Protein AF-A0A286GAF8-F1 (afdb_monomer_lite)

pLDDT: mean 72.22, std 15.58, range [40.16, 89.94]

Structure (mmCIF, N/CA/C/O backbone):
data_AF-A0A286GAF8-F1
#
_entry.id   AF-A0A286GAF8-F1
#
loop_
_atom_site.group_PDB
_atom_site.id
_atom_site.type_symbol
_atom_site.label_atom_id
_atom_site.label_alt_id
_atom_site.label_comp_id
_atom_site.label_asym_id
_atom_site.label_entity_id
_atom_site.label_seq_id
_atom_site.pdbx_PDB_ins_code
_atom_site.Cartn_x
_atom_site.Cartn_y
_atom_site.Cartn_z
_atom_site.occupancy
_atom_site.B_iso_or_equiv
_atom_site.auth_seq_id
_atom_site.auth_comp_id
_atom_site.auth_asym_id
_atom_site.auth_atom_id
_atom_site.pdbx_PDB_model_num
ATOM 1 N N . MET A 1 1 ? 15.519 63.912 6.622 1.00 40.81 1 MET A N 1
ATOM 2 C CA . MET A 1 1 ? 16.248 62.983 7.512 1.00 40.81 1 MET A CA 1
ATOM 3 C C . MET A 1 1 ? 16.065 61.569 6.969 1.00 40.81 1 MET A C 1
ATOM 5 O O . MET A 1 1 ? 14.953 61.066 7.068 1.00 40.81 1 MET A O 1
ATOM 9 N N . PRO A 1 2 ? 17.061 60.951 6.313 1.00 43.16 2 PRO A N 1
ATOM 10 C CA . PRO A 1 2 ? 16.928 59.567 5.869 1.00 43.16 2 PRO A CA 1
ATOM 11 C C . PRO A 1 2 ? 17.138 58.612 7.055 1.00 43.16 2 PRO A C 1
ATOM 13 O O . PRO A 1 2 ? 18.189 58.625 7.697 1.00 43.16 2 PRO A O 1
ATOM 16 N N . PHE A 1 3 ? 16.114 57.808 7.349 1.00 45.06 3 PHE A N 1
ATOM 17 C CA . PHE A 1 3 ? 16.148 56.727 8.335 1.00 45.06 3 PHE A CA 1
ATOM 18 C C . PHE A 1 3 ? 17.182 55.680 7.899 1.00 45.06 3 PHE A C 1
ATOM 20 O O . PHE A 1 3 ? 17.008 54.996 6.891 1.00 45.06 3 PHE A O 1
ATOM 27 N N . ARG A 1 4 ? 18.278 55.559 8.655 1.00 47.19 4 ARG A N 1
ATOM 28 C CA . ARG A 1 4 ? 19.230 54.454 8.517 1.00 47.19 4 ARG A CA 1
ATOM 29 C C . ARG A 1 4 ? 18.630 53.222 9.190 1.00 47.19 4 ARG A C 1
ATOM 31 O O . ARG A 1 4 ? 18.687 53.098 10.408 1.00 47.19 4 ARG A O 1
ATOM 38 N N . LEU A 1 5 ? 18.038 52.335 8.395 1.00 46.75 5 LEU A N 1
ATOM 39 C CA . LEU A 1 5 ? 17.661 50.992 8.830 1.00 46.75 5 LEU A CA 1
ATOM 40 C C . LEU A 1 5 ? 18.938 50.184 9.087 1.00 46.75 5 LEU A C 1
ATOM 42 O O . LEU A 1 5 ? 19.724 49.918 8.180 1.00 46.75 5 LEU A O 1
ATOM 46 N N . THR A 1 6 ? 19.169 49.854 10.352 1.00 51.09 6 THR A N 1
ATOM 47 C CA . THR A 1 6 ? 20.269 49.012 10.821 1.00 51.09 6 THR A CA 1
ATOM 48 C C . THR A 1 6 ? 20.116 47.595 10.249 1.00 51.09 6 THR A C 1
ATOM 50 O O . THR A 1 6 ? 19.037 47.014 10.376 1.00 51.09 6 THR A O 1
ATOM 53 N N . PRO A 1 7 ? 21.176 46.980 9.689 1.00 52.66 7 PRO A N 1
ATOM 54 C CA . PRO A 1 7 ? 21.107 45.646 9.076 1.00 52.66 7 PRO A CA 1
ATOM 55 C C . PRO A 1 7 ? 20.737 44.523 10.062 1.00 52.66 7 PRO A C 1
ATOM 57 O O . PRO A 1 7 ? 20.381 43.428 9.642 1.00 52.66 7 PRO A O 1
ATOM 60 N N . ALA A 1 8 ? 20.775 44.788 11.371 1.00 50.12 8 ALA A N 1
ATOM 61 C CA . ALA A 1 8 ? 20.387 43.831 12.404 1.00 50.12 8 ALA A CA 1
ATOM 62 C C . ALA A 1 8 ? 18.868 43.570 12.463 1.00 50.12 8 ALA A C 1
ATOM 64 O O . ALA A 1 8 ? 18.455 42.466 12.810 1.00 50.12 8 ALA A O 1
ATOM 65 N N . ALA A 1 9 ? 18.029 44.548 12.100 1.00 51.41 9 ALA A N 1
ATOM 66 C CA . ALA A 1 9 ? 16.572 44.398 12.179 1.00 51.41 9 ALA A CA 1
ATOM 67 C C . ALA A 1 9 ? 16.014 43.472 11.082 1.00 51.41 9 ALA A C 1
ATOM 69 O O . ALA A 1 9 ? 15.034 42.762 11.298 1.00 51.41 9 ALA A O 1
ATOM 70 N N . THR A 1 10 ? 16.672 43.422 9.922 1.00 53.50 10 THR A N 1
ATOM 71 C CA . THR A 1 10 ? 16.246 42.593 8.787 1.00 53.50 10 THR A CA 1
ATOM 72 C C . THR A 1 10 ? 16.512 41.104 9.027 1.00 53.50 10 THR A C 1
ATOM 74 O O . THR A 1 10 ? 15.729 40.266 8.594 1.00 53.50 10 THR A O 1
ATOM 77 N N . VAL A 1 11 ? 17.574 40.760 9.765 1.00 54.12 11 VAL A N 1
ATOM 78 C CA . VAL A 1 11 ? 17.940 39.358 10.047 1.00 54.12 11 VAL A CA 1
ATOM 79 C C . VAL A 1 11 ? 16.937 38.697 10.998 1.00 54.12 11 VAL A C 1
ATOM 81 O O . VAL A 1 11 ? 16.559 37.547 10.793 1.00 54.12 11 VAL A O 1
ATOM 84 N N . VAL A 1 12 ? 16.440 39.436 11.994 1.00 54.16 12 VAL A N 1
ATOM 85 C CA . VAL A 1 12 ? 15.444 38.918 12.950 1.00 54.16 12 VAL A CA 1
ATOM 86 C C . VAL A 1 12 ? 14.078 38.721 12.281 1.00 54.16 12 VAL A C 1
ATOM 88 O O . VAL A 1 12 ? 13.405 37.729 12.548 1.00 54.16 12 VAL A O 1
ATOM 91 N N . ALA A 1 13 ? 13.695 39.605 11.354 1.00 52.38 13 ALA A N 1
ATOM 92 C CA . ALA A 1 13 ? 12.466 39.447 10.573 1.00 52.38 13 ALA A CA 1
ATOM 93 C C . ALA A 1 13 ? 12.532 38.260 9.589 1.00 52.38 13 ALA A C 1
ATOM 95 O O . ALA A 1 13 ? 11.525 37.593 9.376 1.00 52.38 13 ALA A O 1
ATOM 96 N N . LEU A 1 14 ? 13.713 37.949 9.038 1.00 52.12 14 LEU A N 1
ATOM 97 C CA . LEU A 1 14 ? 13.928 36.773 8.181 1.00 52.12 14 LEU A CA 1
ATOM 98 C C . LEU A 1 14 ? 13.905 35.448 8.961 1.00 52.12 14 LEU A C 1
ATOM 100 O O . LEU A 1 14 ? 13.416 34.451 8.440 1.00 52.12 14 LEU A O 1
ATOM 104 N N . LEU A 1 15 ? 14.368 35.436 10.215 1.00 52.38 15 LEU A N 1
ATOM 105 C CA . LEU A 1 15 ? 14.324 34.248 11.082 1.00 52.38 15 LEU A CA 1
ATOM 106 C C . LEU A 1 15 ? 12.905 33.896 11.562 1.00 52.38 15 LEU A C 1
ATOM 108 O O . LEU A 1 15 ? 12.623 32.729 11.806 1.00 52.38 15 LEU A O 1
ATOM 112 N N . LEU A 1 16 ? 12.004 34.879 11.659 1.00 51.72 16 LEU A N 1
ATOM 113 C CA . LEU A 1 16 ? 10.599 34.675 12.051 1.00 51.72 16 LEU A CA 1
ATOM 114 C C . LEU A 1 16 ? 9.680 34.267 10.885 1.00 51.72 16 LEU A C 1
ATOM 116 O O . LEU A 1 16 ? 8.535 33.891 11.120 1.00 51.72 16 LEU A O 1
ATOM 120 N N . LEU A 1 17 ? 10.175 34.335 9.644 1.00 48.62 17 LEU A N 1
ATOM 121 C CA . LEU A 1 17 ? 9.488 33.867 8.434 1.00 48.62 17 LEU A CA 1
ATOM 122 C C . LEU A 1 17 ? 10.007 32.518 7.931 1.00 48.62 17 LEU A C 1
ATOM 124 O O . LEU A 1 17 ? 9.554 32.053 6.885 1.00 48.62 17 LEU A O 1
ATOM 128 N N . ALA A 1 18 ? 10.927 31.877 8.656 1.00 45.12 18 ALA A N 1
ATOM 129 C CA . ALA A 1 18 ? 11.226 30.483 8.400 1.00 45.12 18 ALA A CA 1
ATOM 130 C C . ALA A 1 18 ? 9.941 29.685 8.700 1.00 45.12 18 ALA A C 1
ATOM 132 O O . ALA A 1 18 ? 9.512 29.668 9.859 1.00 45.12 18 ALA A O 1
ATOM 133 N N . PRO A 1 19 ? 9.286 29.061 7.696 1.00 44.84 19 PRO A N 1
ATOM 134 C CA . PRO A 1 19 ? 8.247 28.081 7.985 1.00 44.84 19 PRO A CA 1
ATOM 135 C C . PRO A 1 19 ? 8.850 27.071 8.965 1.00 44.84 19 PRO A C 1
ATOM 137 O O . PRO A 1 19 ? 10.056 26.814 8.858 1.00 44.84 19 PRO A O 1
ATOM 140 N N . PRO A 1 20 ? 8.076 26.538 9.933 1.00 45.41 20 PRO A N 1
ATOM 141 C CA . PRO A 1 20 ? 8.595 25.499 10.806 1.00 45.41 20 PRO A CA 1
ATOM 142 C C . PRO A 1 20 ? 9.203 24.460 9.879 1.00 45.41 20 PRO A C 1
ATOM 144 O O . PRO A 1 20 ? 8.500 23.933 9.012 1.00 45.41 20 PRO A O 1
ATOM 147 N N . ALA A 1 21 ? 10.528 24.298 9.973 1.00 41.38 21 ALA A N 1
ATOM 148 C CA . ALA A 1 21 ? 11.247 23.270 9.253 1.00 41.38 21 ALA A CA 1
ATOM 149 C C . ALA A 1 21 ? 10.409 22.022 9.463 1.00 41.38 21 ALA A C 1
ATOM 151 O O . ALA A 1 21 ? 10.145 21.678 10.620 1.00 41.38 21 ALA A O 1
ATOM 152 N N . ALA A 1 22 ? 9.854 21.504 8.360 1.00 41.69 22 ALA A N 1
ATOM 153 C CA . ALA A 1 22 ? 8.962 20.365 8.377 1.00 41.69 22 ALA A CA 1
ATOM 154 C C . ALA A 1 22 ? 9.573 19.389 9.365 1.00 41.69 22 ALA A C 1
ATOM 156 O O . ALA A 1 22 ? 10.744 19.042 9.198 1.00 41.69 22 ALA A O 1
ATOM 157 N N . ALA A 1 23 ? 8.850 19.092 10.449 1.00 40.16 23 ALA A N 1
ATOM 158 C CA . ALA A 1 23 ? 9.259 18.049 11.363 1.00 40.16 23 ALA A CA 1
ATOM 159 C C . ALA A 1 23 ? 9.525 16.860 10.449 1.00 40.16 23 ALA A C 1
ATOM 161 O O . ALA A 1 23 ? 8.596 16.386 9.793 1.00 40.16 23 ALA A O 1
ATOM 162 N N . GLN A 1 24 ? 10.807 16.546 10.248 1.00 41.88 24 GLN A N 1
ATOM 163 C CA . GLN A 1 24 ? 11.202 15.483 9.353 1.00 41.88 24 GLN A CA 1
ATOM 164 C C . GLN A 1 24 ? 10.654 14.260 10.044 1.00 41.88 24 GLN A C 1
ATOM 166 O O . GLN A 1 24 ? 11.102 13.881 11.125 1.00 41.88 24 GLN A O 1
ATOM 171 N N . ASP A 1 25 ? 9.549 13.781 9.502 1.00 47.81 25 ASP A N 1
ATOM 172 C CA . ASP A 1 25 ? 8.898 12.595 9.974 1.00 47.81 25 ASP A CA 1
ATOM 173 C C . ASP A 1 25 ? 9.887 11.480 9.641 1.00 47.81 25 ASP A C 1
ATOM 175 O O . ASP A 1 25 ? 9.903 10.983 8.522 1.00 47.81 25 ASP A O 1
ATOM 179 N N . ASP A 1 26 ? 10.778 11.156 10.585 1.00 53.31 26 ASP A N 1
ATOM 180 C CA . ASP A 1 26 ? 11.826 10.120 10.494 1.00 53.31 26 ASP A CA 1
ATOM 181 C C . ASP A 1 26 ? 11.226 8.705 10.327 1.00 53.31 26 ASP A C 1
ATOM 183 O O . ASP A 1 26 ? 11.880 7.678 10.524 1.00 53.31 26 ASP A O 1
ATOM 187 N N . ARG A 1 27 ? 9.935 8.628 9.991 1.00 63.78 27 ARG A N 1
ATOM 188 C CA . ARG A 1 27 ? 9.259 7.405 9.614 1.00 63.78 27 ARG A CA 1
ATOM 189 C C . ARG A 1 27 ? 9.814 6.963 8.259 1.00 63.78 27 ARG A C 1
ATOM 191 O O . ARG A 1 27 ? 9.762 7.743 7.310 1.00 63.78 27 ARG A O 1
ATOM 198 N N . PRO A 1 28 ? 10.301 5.716 8.147 1.00 66.38 28 PRO A N 1
ATOM 199 C CA . PRO A 1 28 ? 10.714 5.172 6.860 1.00 66.38 28 PRO A CA 1
ATOM 200 C C . PRO A 1 28 ? 9.558 5.300 5.869 1.00 66.38 28 PRO A C 1
ATOM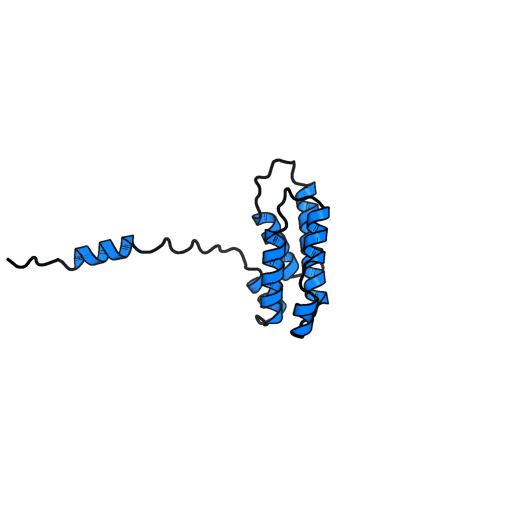 202 O O . PRO A 1 28 ? 8.443 4.852 6.160 1.00 66.38 28 PRO A O 1
ATOM 205 N N . SER A 1 29 ? 9.811 5.939 4.726 1.00 78.81 29 SER A N 1
ATOM 206 C CA . SER A 1 29 ? 8.788 6.070 3.697 1.00 78.81 29 SER A CA 1
ATOM 207 C C . SER A 1 29 ? 8.560 4.722 3.012 1.00 78.81 29 SER A C 1
ATOM 209 O O . SER A 1 29 ? 9.441 3.857 2.965 1.00 78.81 29 SER A O 1
ATOM 211 N N . LEU A 1 30 ? 7.369 4.530 2.444 1.00 80.38 30 LEU A N 1
ATOM 212 C CA . LEU A 1 30 ? 7.086 3.363 1.604 1.00 80.38 30 LEU A CA 1
ATOM 213 C C . LEU A 1 30 ? 8.039 3.284 0.401 1.00 80.38 30 LEU A C 1
ATOM 215 O O . LEU A 1 30 ? 8.439 2.190 0.005 1.00 80.38 30 LEU A O 1
ATOM 219 N N . GLY A 1 31 ? 8.448 4.440 -0.130 1.00 77.19 31 GLY A N 1
ATOM 220 C CA . GLY A 1 31 ? 9.458 4.537 -1.181 1.00 77.19 31 GLY A CA 1
ATOM 221 C C . GLY A 1 31 ? 10.826 4.015 -0.737 1.00 77.19 31 GLY A C 1
ATOM 222 O O . GLY A 1 31 ? 11.439 3.250 -1.477 1.00 77.19 31 GLY A O 1
ATOM 223 N N . ASP A 1 32 ? 11.273 4.349 0.476 1.00 79.31 32 ASP A N 1
ATOM 224 C CA . ASP A 1 32 ? 12.553 3.872 1.019 1.00 79.31 32 ASP A CA 1
ATOM 225 C C . ASP A 1 32 ? 12.539 2.360 1.264 1.00 79.31 32 ASP A C 1
ATOM 227 O O . ASP A 1 32 ? 13.513 1.673 0.959 1.00 79.31 32 ASP A O 1
ATOM 231 N N . ALA A 1 33 ? 11.424 1.822 1.768 1.00 80.00 33 ALA A N 1
ATOM 232 C CA . ALA A 1 33 ? 11.260 0.383 1.978 1.00 80.00 33 ALA A CA 1
ATOM 233 C C . ALA A 1 33 ? 11.337 -0.406 0.662 1.00 80.00 33 ALA A C 1
ATOM 235 O O . ALA A 1 33 ? 11.987 -1.450 0.595 1.00 80.00 33 ALA A O 1
ATOM 236 N N . LEU A 1 34 ? 10.723 0.123 -0.398 1.00 77.38 34 LEU A N 1
ATOM 237 C CA . LEU A 1 34 ? 10.769 -0.467 -1.734 1.00 77.38 34 LEU A CA 1
ATOM 238 C C . LEU A 1 34 ? 12.141 -0.314 -2.393 1.00 77.38 34 LEU A C 1
ATOM 240 O O . LEU A 1 34 ? 12.647 -1.271 -2.976 1.00 77.38 34 LEU A O 1
ATOM 244 N N . ALA A 1 35 ? 12.782 0.846 -2.250 1.00 79.06 35 ALA A N 1
ATOM 245 C CA . ALA A 1 35 ? 14.135 1.067 -2.750 1.00 79.06 35 ALA A CA 1
ATOM 246 C C . ALA A 1 35 ? 15.154 0.138 -2.070 1.00 79.06 35 ALA A C 1
ATOM 248 O O . ALA A 1 35 ? 16.034 -0.406 -2.734 1.00 79.06 35 ALA A O 1
ATOM 249 N N . ALA A 1 36 ? 15.014 -0.093 -0.761 1.00 78.56 36 ALA A N 1
ATOM 250 C CA . ALA A 1 36 ? 15.853 -1.029 -0.018 1.00 78.56 36 ALA A CA 1
ATOM 251 C C . ALA A 1 36 ? 15.668 -2.486 -0.478 1.00 78.56 36 ALA A C 1
ATOM 253 O O . ALA A 1 36 ? 16.626 -3.258 -0.460 1.00 78.56 36 ALA A O 1
ATOM 254 N N . ARG A 1 37 ? 14.454 -2.858 -0.904 1.00 75.44 37 ARG A N 1
ATOM 255 C CA . ARG A 1 37 ? 14.128 -4.200 -1.403 1.00 75.44 37 ARG A CA 1
ATOM 256 C C . ARG A 1 37 ? 14.659 -4.448 -2.814 1.00 75.44 37 ARG A C 1
ATOM 258 O O . ARG A 1 37 ? 15.239 -5.500 -3.071 1.00 75.44 37 ARG A O 1
ATOM 265 N N . ASP A 1 38 ? 14.461 -3.491 -3.714 1.00 71.00 38 ASP A N 1
ATOM 266 C CA . ASP A 1 38 ? 14.799 -3.648 -5.132 1.00 71.00 38 ASP A CA 1
ATOM 267 C C . ASP A 1 38 ? 16.248 -3.222 -5.454 1.00 71.00 38 ASP A C 1
ATOM 269 O O . ASP A 1 38 ? 16.727 -3.436 -6.566 1.00 71.00 38 ASP A O 1
ATOM 273 N N . GLY A 1 39 ? 16.968 -2.634 -4.491 1.00 57.50 39 GLY A N 1
ATOM 274 C CA . GLY A 1 39 ? 18.348 -2.159 -4.655 1.00 57.50 39 GLY A CA 1
ATOM 275 C C . GLY A 1 39 ? 18.477 -0.817 -5.389 1.00 57.50 39 GLY A C 1
ATOM 276 O O . GLY A 1 39 ? 19.569 -0.253 -5.425 1.00 57.50 39 GLY A O 1
ATOM 277 N N . GLU A 1 40 ? 17.379 -0.286 -5.933 1.00 51.66 40 GLU A N 1
ATOM 278 C CA . GLU A 1 40 ? 17.251 1.060 -6.499 1.00 51.66 40 GLU A CA 1
ATOM 279 C C . GLU A 1 40 ? 15.767 1.486 -6.487 1.00 51.66 40 GLU A C 1
ATOM 281 O O . GLU A 1 40 ? 14.870 0.644 -6.583 1.00 51.66 40 GLU A O 1
ATOM 286 N N . ALA A 1 41 ? 15.479 2.789 -6.388 1.00 61.97 41 ALA A N 1
ATOM 287 C CA . ALA A 1 41 ? 14.114 3.316 -6.487 1.00 61.97 41 ALA A CA 1
ATOM 288 C C . ALA A 1 41 ? 13.601 3.215 -7.937 1.00 61.97 41 ALA A C 1
ATOM 290 O O . ALA A 1 41 ? 13.655 4.172 -8.710 1.00 61.97 41 ALA A O 1
ATOM 291 N N . SER A 1 42 ? 13.121 2.034 -8.327 1.00 77.19 42 SER A N 1
ATOM 292 C CA . SER A 1 42 ? 12.538 1.819 -9.651 1.00 77.19 42 SER A CA 1
ATOM 293 C C . SER A 1 42 ? 11.246 2.632 -9.818 1.00 77.19 42 SER A C 1
ATOM 295 O O . SER A 1 42 ? 10.500 2.854 -8.861 1.00 77.19 42 SER A O 1
ATOM 297 N N . THR A 1 43 ? 10.926 3.059 -11.046 1.00 82.06 43 THR A N 1
ATOM 298 C CA . THR A 1 43 ? 9.648 3.739 -11.343 1.00 82.06 43 THR A CA 1
ATOM 299 C C . THR A 1 43 ? 8.451 2.902 -10.883 1.00 82.06 43 THR A C 1
ATOM 301 O O . THR A 1 43 ? 7.481 3.446 -10.364 1.00 82.06 43 THR A O 1
ATOM 304 N N . CYS A 1 44 ? 8.546 1.575 -11.001 1.00 83.56 44 CYS A N 1
ATOM 305 C CA . CYS A 1 44 ? 7.540 0.646 -10.499 1.00 83.56 44 CYS A CA 1
ATOM 306 C C . CYS A 1 44 ? 7.432 0.673 -8.970 1.00 83.56 44 CYS A C 1
ATOM 308 O O . CYS A 1 44 ? 6.324 0.771 -8.451 1.00 83.56 44 CYS A O 1
ATOM 310 N N . GLY A 1 45 ? 8.558 0.682 -8.251 1.00 83.12 45 GLY A N 1
ATOM 311 C CA . GLY A 1 45 ? 8.583 0.841 -6.797 1.00 83.12 45 GLY A CA 1
ATOM 312 C C . GLY A 1 45 ? 7.932 2.150 -6.347 1.00 83.12 45 GLY A C 1
ATOM 313 O O . GLY A 1 45 ? 7.063 2.139 -5.484 1.00 83.12 45 GLY A O 1
ATOM 314 N N . LEU A 1 46 ? 8.250 3.278 -6.987 1.00 84.25 46 LEU A N 1
ATOM 315 C CA . LEU A 1 46 ? 7.644 4.573 -6.645 1.00 84.25 46 LEU A CA 1
ATOM 316 C C . LEU A 1 46 ? 6.130 4.606 -6.899 1.00 84.25 46 LEU A C 1
ATOM 318 O O . LEU A 1 46 ? 5.370 5.108 -6.070 1.00 84.25 46 LEU A O 1
ATOM 322 N N . VAL A 1 47 ? 5.672 4.046 -8.022 1.00 87.00 47 VAL A N 1
ATOM 323 C CA . VAL A 1 47 ? 4.234 3.953 -8.316 1.00 87.00 47 VAL A CA 1
ATOM 324 C C . VAL A 1 47 ? 3.539 3.021 -7.321 1.00 87.00 47 VAL A C 1
ATOM 326 O O . VAL A 1 47 ? 2.465 3.357 -6.822 1.00 87.00 47 VAL A O 1
ATOM 329 N N . ALA A 1 48 ? 4.147 1.884 -6.982 1.00 87.38 48 ALA A N 1
ATOM 330 C CA . ALA A 1 48 ? 3.597 0.963 -5.996 1.00 87.38 48 ALA A CA 1
ATOM 331 C C . ALA A 1 48 ? 3.533 1.578 -4.592 1.00 87.38 48 ALA A C 1
ATOM 333 O O . ALA A 1 48 ? 2.521 1.411 -3.915 1.00 87.38 48 ALA A O 1
ATOM 334 N N . ALA A 1 49 ? 4.555 2.341 -4.190 1.00 85.38 49 ALA A N 1
ATOM 335 C CA . ALA A 1 49 ? 4.557 3.102 -2.945 1.00 85.38 49 ALA A CA 1
ATOM 336 C C . ALA A 1 49 ? 3.372 4.076 -2.894 1.00 85.38 49 ALA A C 1
ATOM 338 O O . ALA A 1 49 ? 2.623 4.068 -1.922 1.00 85.38 49 ALA A O 1
ATOM 339 N N . GLY A 1 50 ? 3.139 4.843 -3.966 1.00 86.62 50 GLY A N 1
ATOM 340 C CA . GLY A 1 50 ? 1.999 5.760 -4.050 1.00 86.62 50 GLY A CA 1
ATOM 341 C C . GLY A 1 50 ? 0.641 5.050 -3.971 1.00 86.62 50 GLY A C 1
ATOM 342 O O . GLY A 1 50 ? -0.264 5.513 -3.277 1.00 86.62 50 GLY A O 1
ATOM 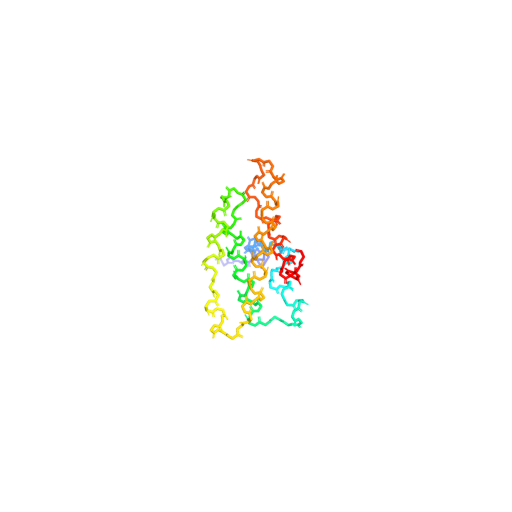343 N N . ILE A 1 51 ? 0.503 3.890 -4.625 1.00 88.25 51 ILE A N 1
ATOM 344 C CA . ILE A 1 51 ? -0.714 3.066 -4.535 1.00 88.25 51 ILE A CA 1
ATOM 345 C C . ILE A 1 51 ? -0.919 2.562 -3.100 1.00 88.25 51 ILE A C 1
ATOM 347 O O . ILE A 1 51 ? -2.038 2.625 -2.586 1.00 88.25 51 ILE A O 1
ATOM 351 N N . LEU A 1 52 ? 0.144 2.099 -2.434 1.00 87.50 52 LEU A N 1
ATOM 352 C CA . LEU A 1 52 ? 0.083 1.654 -1.041 1.00 87.50 52 LEU A CA 1
ATOM 353 C C . LEU A 1 52 ? -0.261 2.799 -0.083 1.00 87.50 52 LEU A C 1
ATOM 355 O O . LEU A 1 52 ? -1.088 2.611 0.806 1.00 87.50 52 LEU A O 1
ATOM 359 N N . GLU A 1 53 ? 0.315 3.986 -0.266 1.00 86.50 53 GLU A N 1
ATOM 360 C CA . GLU A 1 53 ? -0.007 5.163 0.547 1.00 86.50 53 GLU A CA 1
ATOM 361 C C . GLU A 1 53 ? -1.483 5.530 0.434 1.00 86.50 53 GLU A C 1
ATOM 363 O O . GLU A 1 53 ? -2.162 5.733 1.445 1.00 86.50 53 GLU A O 1
ATOM 368 N N . GLN A 1 54 ? -2.011 5.543 -0.790 1.00 85.19 54 GLN A N 1
ATOM 369 C CA . GLN A 1 54 ? -3.421 5.814 -1.025 1.00 85.19 54 GLN A CA 1
ATOM 370 C C . GLN A 1 54 ? -4.324 4.721 -0.433 1.00 85.19 54 GLN A C 1
ATOM 372 O O . GLN A 1 54 ? -5.380 5.032 0.129 1.00 85.19 54 GLN A O 1
ATOM 377 N N . ALA A 1 55 ? -3.905 3.454 -0.498 1.00 84.25 55 ALA A N 1
ATOM 378 C CA . ALA A 1 55 ? -4.604 2.342 0.139 1.00 84.25 55 ALA A CA 1
ATOM 379 C C . ALA A 1 55 ? -4.650 2.502 1.668 1.00 84.25 55 ALA A C 1
ATOM 381 O O . ALA A 1 55 ? -5.727 2.426 2.256 1.00 84.25 55 ALA A O 1
ATOM 382 N N . VAL A 1 56 ? -3.516 2.800 2.308 1.00 83.75 56 VAL A N 1
ATOM 383 C CA . VAL A 1 56 ? -3.412 3.036 3.759 1.00 83.75 56 VAL A CA 1
ATOM 384 C C . VAL A 1 56 ? -4.258 4.230 4.196 1.00 83.75 56 VAL A C 1
ATOM 386 O O . VAL A 1 56 ? -4.967 4.140 5.195 1.00 83.75 56 VAL A O 1
ATOM 389 N N . ALA A 1 57 ? -4.242 5.327 3.436 1.00 79.88 57 ALA A N 1
ATOM 390 C CA . ALA A 1 57 ? -5.073 6.497 3.715 1.00 79.88 57 ALA A CA 1
ATOM 391 C C . ALA A 1 57 ? -6.579 6.192 3.605 1.00 79.88 57 ALA A C 1
ATOM 393 O O . ALA A 1 57 ? -7.389 6.757 4.342 1.00 79.88 57 ALA A O 1
ATOM 394 N N . SER A 1 58 ? -6.957 5.286 2.700 1.00 77.81 58 SER A N 1
ATOM 395 C CA . SER A 1 58 ? -8.349 4.859 2.497 1.00 77.81 58 SER A CA 1
ATOM 396 C C . SER A 1 58 ? -8.815 3.850 3.554 1.00 77.81 58 SER A C 1
ATOM 398 O O . SER A 1 58 ? -9.992 3.824 3.925 1.00 77.81 58 SER A O 1
ATOM 400 N N . LEU A 1 59 ? -7.894 3.034 4.070 1.00 75.50 59 LEU A N 1
ATOM 401 C CA . LEU A 1 59 ? -8.104 2.070 5.147 1.00 75.50 59 LEU A CA 1
ATOM 402 C C . LEU A 1 59 ? -8.097 2.773 6.512 1.00 75.50 59 LEU A C 1
ATOM 404 O O . LEU A 1 59 ? -7.179 2.622 7.318 1.00 75.50 59 LEU A O 1
ATOM 408 N N . ARG A 1 60 ? -9.150 3.532 6.821 1.00 67.62 60 ARG A N 1
ATOM 409 C CA . ARG A 1 60 ? -9.328 4.031 8.192 1.00 67.62 60 ARG A CA 1
ATOM 410 C C . ARG A 1 60 ? -9.528 2.843 9.154 1.00 67.62 60 ARG A C 1
ATOM 412 O O . ARG A 1 60 ? -10.143 1.841 8.791 1.00 67.62 60 ARG A O 1
ATOM 419 N N . LEU A 1 61 ? -9.001 2.905 10.380 1.00 60.81 61 LEU A N 1
ATOM 420 C CA . LEU A 1 61 ? -9.120 1.797 11.353 1.00 60.81 61 LEU A CA 1
ATOM 421 C C . LEU A 1 61 ? -10.566 1.552 11.830 1.00 60.81 61 LEU A C 1
ATOM 423 O O . LEU A 1 61 ? -10.886 0.454 12.274 1.00 60.81 61 LEU A O 1
ATOM 427 N N . ASP A 1 62 ? -11.449 2.540 11.686 1.00 59.94 62 ASP A N 1
ATOM 428 C CA . ASP A 1 62 ? -12.895 2.453 11.928 1.00 59.94 62 ASP A CA 1
ATOM 429 C C . ASP A 1 62 ? -13.686 1.919 10.717 1.00 59.94 62 ASP A C 1
ATOM 431 O O . ASP A 1 62 ? -14.877 1.619 10.832 1.00 59.94 62 ASP A O 1
ATOM 435 N N . ALA A 1 63 ? -13.039 1.752 9.560 1.00 66.25 63 ALA A N 1
ATOM 436 C CA . ALA A 1 63 ? -13.678 1.276 8.340 1.00 66.25 63 ALA A CA 1
ATOM 437 C C . ALA A 1 63 ? -14.153 -0.180 8.471 1.00 66.25 63 ALA A C 1
ATOM 439 O O . ALA A 1 63 ? -13.597 -0.982 9.223 1.00 66.25 63 ALA A O 1
ATOM 440 N N . THR A 1 64 ? -15.196 -0.552 7.726 1.00 68.31 64 THR A N 1
ATOM 441 C CA . THR A 1 64 ? -15.708 -1.936 7.720 1.00 68.31 64 THR A CA 1
ATOM 442 C C . THR A 1 64 ? -14.822 -2.858 6.881 1.00 68.31 64 THR A C 1
ATOM 444 O O . THR A 1 64 ? -14.115 -2.407 5.983 1.00 68.31 64 THR A O 1
ATOM 447 N N . ALA A 1 65 ? -14.885 -4.176 7.109 1.00 68.44 65 ALA A N 1
ATOM 448 C CA . ALA A 1 65 ? -14.143 -5.148 6.292 1.00 68.44 65 ALA A CA 1
ATOM 449 C C . ALA A 1 65 ? -14.493 -5.064 4.789 1.00 68.44 65 ALA A C 1
ATOM 451 O O . ALA A 1 65 ? -13.637 -5.301 3.941 1.00 68.44 65 ALA A O 1
ATOM 452 N N . ALA A 1 66 ? -15.722 -4.655 4.453 1.00 70.69 66 ALA A N 1
ATOM 453 C CA . ALA A 1 66 ? -16.137 -4.404 3.073 1.00 70.69 66 ALA A CA 1
ATOM 454 C C . ALA A 1 66 ? -15.341 -3.261 2.417 1.00 70.69 66 ALA A C 1
ATOM 456 O O . ALA A 1 66 ? -15.072 -3.292 1.219 1.00 70.69 66 ALA A O 1
ATOM 457 N N . GLN A 1 67 ? -14.917 -2.274 3.204 1.00 70.81 67 GLN A N 1
ATOM 458 C CA . GLN A 1 67 ? -14.145 -1.126 2.737 1.00 70.81 67 GLN A CA 1
ATOM 459 C C . GLN A 1 67 ? -12.713 -1.522 2.365 1.00 70.81 67 GLN A C 1
ATOM 461 O O . GLN A 1 67 ? -12.190 -1.037 1.367 1.00 70.81 67 GLN A O 1
ATOM 466 N N . ALA A 1 68 ? -12.121 -2.478 3.085 1.00 69.19 68 ALA A N 1
ATOM 467 C CA . ALA A 1 68 ? -10.832 -3.052 2.708 1.00 69.19 68 ALA A CA 1
ATOM 468 C C . ALA A 1 68 ? -10.902 -3.827 1.382 1.00 69.19 68 ALA A C 1
ATOM 470 O O . ALA A 1 68 ? -10.015 -3.701 0.540 1.00 69.19 68 ALA A O 1
ATOM 471 N N . GLY A 1 69 ? -12.005 -4.545 1.143 1.00 70.88 69 GLY A N 1
ATOM 472 C CA . GLY A 1 69 ? -12.262 -5.183 -0.151 1.00 70.88 69 GLY A CA 1
ATOM 473 C C . GLY A 1 69 ? -12.377 -4.180 -1.306 1.00 70.88 69 GLY A C 1
ATOM 474 O O . GLY A 1 69 ? -11.909 -4.455 -2.409 1.00 70.88 69 GLY A O 1
ATOM 475 N N . LEU A 1 70 ? -12.942 -2.993 -1.057 1.00 74.44 70 LEU A N 1
ATOM 476 C CA . LEU A 1 70 ? -13.018 -1.925 -2.060 1.00 74.44 70 LEU A CA 1
ATOM 477 C C . LEU A 1 70 ? -11.647 -1.331 -2.396 1.00 74.44 70 LEU A C 1
ATOM 479 O O . LEU A 1 70 ? -11.406 -1.026 -3.559 1.00 74.44 70 LEU A O 1
ATOM 483 N N . VAL A 1 71 ? -10.746 -1.206 -1.421 1.00 77.38 71 VAL A N 1
ATOM 484 C CA . VAL A 1 71 ? -9.381 -0.703 -1.653 1.00 77.38 71 VAL A CA 1
ATOM 485 C C . VAL A 1 71 ? -8.610 -1.626 -2.601 1.00 77.38 71 VAL A C 1
ATOM 487 O O . VAL A 1 71 ? -8.021 -1.151 -3.570 1.00 77.38 71 VAL A O 1
ATOM 490 N N . LEU A 1 72 ? -8.695 -2.944 -2.396 1.00 74.56 72 LEU A N 1
ATOM 491 C CA . LEU A 1 72 ? -8.128 -3.931 -3.323 1.00 74.56 72 LEU A CA 1
ATOM 492 C C . LEU A 1 72 ? -8.796 -3.883 -4.704 1.00 74.56 72 LEU A C 1
ATOM 494 O O . LEU A 1 72 ? -8.114 -3.957 -5.723 1.00 74.56 72 LEU A O 1
ATOM 498 N N . ALA A 1 73 ? -10.121 -3.726 -4.760 1.00 79.88 73 ALA A N 1
ATOM 499 C CA . ALA A 1 73 ? -10.856 -3.669 -6.025 1.00 79.88 73 ALA A CA 1
ATOM 500 C C . ALA A 1 73 ? -10.565 -2.399 -6.847 1.00 79.88 73 ALA A C 1
ATOM 502 O O . ALA A 1 73 ? -10.693 -2.417 -8.070 1.00 79.88 73 ALA A O 1
ATOM 503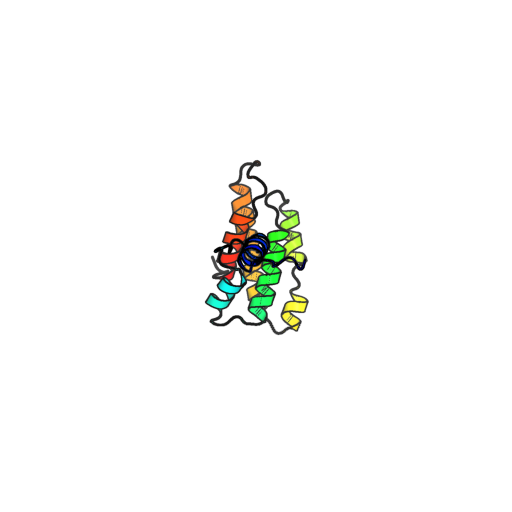 N N . GLN A 1 74 ? -10.193 -1.301 -6.186 1.00 81.56 74 GLN A N 1
ATOM 504 C CA . GLN A 1 74 ? -9.873 -0.019 -6.818 1.00 81.56 74 GLN A CA 1
ATOM 505 C C . GLN A 1 74 ? -8.387 0.140 -7.147 1.00 81.56 74 GLN A C 1
ATOM 507 O O . GLN A 1 74 ? -8.019 1.101 -7.826 1.00 81.56 74 GLN A O 1
ATOM 512 N N . ALA A 1 75 ? -7.532 -0.781 -6.697 1.00 82.81 75 ALA A N 1
ATOM 513 C CA . ALA A 1 75 ? -6.114 -0.732 -7.006 1.00 82.81 75 ALA A CA 1
ATOM 514 C C . ALA A 1 75 ? -5.902 -0.761 -8.535 1.00 82.81 75 ALA A C 1
ATOM 516 O O . ALA A 1 75 ? -6.448 -1.629 -9.228 1.00 82.81 75 ALA A O 1
ATOM 517 N N . PRO A 1 76 ? -5.108 0.170 -9.096 1.00 85.31 76 PRO A N 1
ATOM 518 C CA . PRO A 1 76 ? -4.979 0.350 -10.539 1.00 85.31 76 PRO A CA 1
ATOM 519 C C . PRO A 1 76 ? -4.032 -0.688 -11.170 1.00 85.31 76 PRO A C 1
ATOM 521 O O . PRO A 1 76 ? -3.100 -0.344 -11.893 1.00 85.31 76 PRO A O 1
ATOM 524 N N . PHE A 1 77 ? -4.276 -1.983 -10.933 1.00 86.06 77 PHE A N 1
ATOM 525 C CA . PHE A 1 77 ? -3.449 -3.090 -11.430 1.00 86.06 77 PHE A CA 1
ATOM 526 C C . PHE A 1 77 ? -3.309 -3.111 -12.959 1.00 86.06 77 PHE A C 1
ATOM 528 O O . PHE A 1 77 ? -2.303 -3.594 -13.470 1.00 86.06 77 PHE A O 1
ATOM 535 N N . GLY A 1 78 ? -4.320 -2.627 -13.693 1.00 84.38 78 GLY A N 1
ATOM 536 C CA . GLY A 1 78 ? -4.257 -2.468 -15.150 1.00 84.38 78 GLY A CA 1
ATOM 537 C C . GLY A 1 78 ? -3.199 -1.443 -15.550 1.00 84.38 78 GLY A C 1
ATOM 538 O O . GLY A 1 78 ? -2.227 -1.802 -16.200 1.00 84.38 78 GLY A O 1
ATOM 539 N N . ALA A 1 79 ? -3.318 -0.212 -15.045 1.00 84.44 79 ALA A N 1
ATOM 540 C CA . ALA A 1 79 ? -2.359 0.855 -15.329 1.00 84.44 79 ALA A CA 1
ATOM 541 C C . ALA A 1 79 ? -0.939 0.512 -14.850 1.00 84.44 79 ALA A C 1
ATOM 543 O O . ALA A 1 79 ? 0.033 0.798 -15.540 1.00 84.44 79 ALA A O 1
ATOM 544 N N . TYR A 1 80 ? -0.809 -0.152 -13.699 1.00 85.75 80 TYR A N 1
ATOM 545 C CA . TYR A 1 80 ? 0.488 -0.606 -13.197 1.00 85.75 80 TYR A CA 1
ATOM 546 C C . TYR A 1 80 ? 1.147 -1.628 -14.140 1.00 85.75 80 TYR A C 1
ATOM 548 O O . TYR A 1 80 ? 2.345 -1.561 -14.403 1.00 85.75 80 TYR A O 1
ATOM 556 N N . ARG A 1 81 ? 0.352 -2.536 -14.718 1.00 88.19 81 ARG A N 1
ATOM 557 C CA . ARG A 1 81 ? 0.815 -3.485 -15.739 1.00 88.19 81 ARG A CA 1
ATOM 558 C C . ARG A 1 81 ? 1.161 -2.804 -17.055 1.00 88.19 81 ARG A C 1
ATOM 560 O O . ARG A 1 81 ? 2.144 -3.186 -17.679 1.00 88.19 81 ARG A O 1
ATOM 567 N N . ASP A 1 82 ? 0.372 -1.817 -17.470 1.00 88.31 82 ASP A N 1
ATOM 568 C CA . ASP A 1 82 ? 0.587 -1.074 -18.716 1.00 88.31 82 ASP A CA 1
ATOM 569 C C . ASP A 1 82 ? 1.908 -0.283 -18.683 1.00 88.31 82 ASP A C 1
ATOM 571 O O . ASP A 1 82 ? 2.522 -0.057 -19.723 1.00 88.31 82 ASP A O 1
ATOM 575 N N . LEU A 1 83 ? 2.397 0.061 -17.484 1.00 84.38 83 LEU A N 1
ATOM 576 C CA . LEU A 1 83 ? 3.736 0.614 -17.245 1.00 84.38 83 LEU A CA 1
ATOM 577 C C . LEU A 1 83 ? 4.866 -0.436 -17.302 1.00 84.38 83 LEU A C 1
ATOM 579 O O . LEU A 1 83 ? 6.032 -0.087 -17.138 1.00 84.38 83 LEU A O 1
ATOM 583 N N . GLY A 1 84 ? 4.545 -1.713 -17.523 1.00 85.06 84 GLY A N 1
ATOM 584 C CA . GLY A 1 84 ? 5.502 -2.823 -17.549 1.00 85.06 84 GLY A CA 1
ATOM 585 C C . GLY A 1 84 ? 5.886 -3.360 -16.167 1.00 85.06 84 GLY A C 1
ATOM 586 O O . GLY A 1 84 ? 6.845 -4.122 -16.057 1.00 85.06 84 GLY A O 1
ATOM 587 N N . CYS A 1 85 ? 5.165 -2.977 -15.110 1.00 87.56 85 CYS A N 1
ATOM 588 C CA . CYS A 1 85 ? 5.501 -3.369 -13.746 1.00 87.56 85 CYS A CA 1
ATOM 589 C C . CYS A 1 85 ? 4.941 -4.746 -13.359 1.00 87.56 85 CYS A C 1
ATOM 591 O O . CYS A 1 85 ? 3.905 -5.196 -13.858 1.00 87.56 85 CYS A O 1
ATOM 593 N N . ASN A 1 86 ? 5.614 -5.411 -12.412 1.00 85.94 86 ASN A N 1
ATOM 594 C CA . ASN A 1 86 ? 5.184 -6.706 -11.889 1.00 85.94 86 ASN A CA 1
ATOM 595 C C . ASN A 1 86 ? 3.964 -6.555 -10.965 1.00 85.94 86 ASN A C 1
ATOM 597 O O . ASN A 1 86 ? 4.089 -6.154 -9.809 1.00 85.94 86 ASN A O 1
ATOM 601 N N . VAL A 1 87 ? 2.789 -6.917 -11.475 1.00 89.12 87 VAL A N 1
ATOM 602 C CA . VAL A 1 87 ? 1.503 -6.822 -10.768 1.00 89.12 87 VAL A CA 1
ATOM 603 C C . VAL A 1 87 ? 1.440 -7.719 -9.534 1.00 89.12 87 VAL A C 1
ATOM 605 O O . VAL A 1 87 ? 0.752 -7.357 -8.582 1.00 89.12 87 VAL A O 1
ATOM 608 N N . ASP A 1 88 ? 2.142 -8.851 -9.529 1.00 88.81 88 ASP A N 1
ATOM 609 C CA . ASP A 1 88 ? 2.090 -9.791 -8.407 1.00 88.81 88 ASP A CA 1
ATOM 610 C C . ASP A 1 88 ? 2.721 -9.172 -7.163 1.00 88.81 88 ASP A C 1
ATOM 612 O O . ASP A 1 88 ? 2.121 -9.205 -6.098 1.00 88.81 88 ASP A O 1
ATOM 616 N N . LEU A 1 89 ? 3.826 -8.438 -7.328 1.00 83.62 89 LEU A N 1
ATOM 617 C CA . LEU A 1 89 ? 4.423 -7.667 -6.239 1.00 83.62 89 LEU A CA 1
ATOM 618 C C . LEU A 1 89 ? 3.434 -6.662 -5.627 1.00 83.62 89 LEU A C 1
ATOM 620 O O . LEU A 1 89 ? 3.289 -6.584 -4.409 1.00 83.62 89 LEU A O 1
ATOM 624 N N . LEU A 1 90 ? 2.743 -5.884 -6.467 1.00 87.12 90 LEU A N 1
ATOM 625 C CA . LEU A 1 90 ? 1.756 -4.917 -5.981 1.00 87.12 90 LEU A CA 1
ATOM 626 C C . LEU A 1 90 ? 0.590 -5.615 -5.270 1.00 87.12 90 LEU A C 1
ATOM 628 O O . LEU A 1 90 ? 0.090 -5.103 -4.269 1.00 87.12 90 LEU A O 1
ATOM 632 N N . ARG A 1 91 ? 0.162 -6.776 -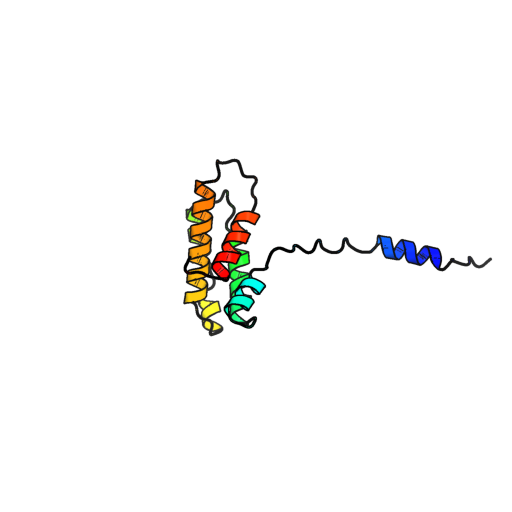5.775 1.00 89.62 91 ARG A N 1
ATOM 633 C CA . ARG A 1 91 ? -0.897 -7.573 -5.155 1.00 89.62 91 ARG A CA 1
ATOM 634 C C . ARG A 1 91 ? -0.465 -8.078 -3.782 1.00 89.62 91 ARG A C 1
ATOM 636 O O . ARG A 1 91 ? -1.177 -7.813 -2.820 1.00 89.62 91 ARG A O 1
ATOM 643 N N . ASP A 1 92 ? 0.707 -8.696 -3.681 1.00 89.12 92 ASP A N 1
ATOM 644 C CA . ASP A 1 92 ? 1.212 -9.260 -2.428 1.00 89.12 92 ASP A CA 1
ATOM 645 C C . ASP A 1 92 ? 1.347 -8.175 -1.344 1.00 89.12 92 ASP A C 1
ATOM 647 O O . ASP A 1 92 ? 0.938 -8.365 -0.198 1.00 89.12 92 ASP A O 1
ATOM 651 N N . MET A 1 93 ? 1.833 -6.982 -1.707 1.00 88.69 93 MET A N 1
ATOM 652 C CA . MET A 1 93 ? 1.927 -5.852 -0.775 1.00 88.69 93 MET A CA 1
ATOM 653 C C . MET A 1 93 ? 0.560 -5.366 -0.274 1.00 88.69 93 MET A C 1
ATOM 655 O O . MET A 1 93 ? 0.405 -5.053 0.914 1.00 88.69 93 MET A O 1
ATOM 659 N N . LEU A 1 94 ? -0.437 -5.283 -1.159 1.00 88.25 94 LEU A N 1
ATOM 660 C CA . LEU A 1 94 ? -1.793 -4.873 -0.792 1.00 88.25 94 LEU A CA 1
ATOM 661 C C . LEU A 1 94 ? -2.498 -5.940 0.058 1.00 88.25 94 LEU A C 1
ATOM 663 O O . LEU A 1 94 ? -3.177 -5.591 1.029 1.00 88.25 94 LEU A O 1
ATOM 667 N N . ASP A 1 95 ? -2.299 -7.219 -0.255 1.00 89.00 95 ASP A N 1
ATOM 668 C CA . ASP A 1 95 ? -2.824 -8.344 0.520 1.00 89.00 95 ASP A CA 1
ATOM 669 C C . ASP A 1 95 ? -2.204 -8.371 1.926 1.00 89.00 95 ASP A C 1
ATOM 671 O O . ASP A 1 95 ? -2.935 -8.417 2.922 1.00 89.00 95 ASP A O 1
ATOM 675 N N . CYS A 1 96 ? -0.879 -8.219 2.035 1.00 89.94 96 CYS A N 1
ATOM 676 C CA . CYS A 1 96 ? -0.178 -8.115 3.317 1.00 89.94 96 CYS A CA 1
ATOM 677 C C . CYS A 1 96 ? -0.679 -6.920 4.148 1.00 89.94 96 CYS A C 1
ATOM 679 O O . CYS A 1 96 ? -1.012 -7.067 5.332 1.00 89.94 96 CYS A O 1
ATOM 681 N N . THR A 1 97 ? -0.816 -5.740 3.530 1.00 87.75 97 THR A N 1
ATOM 682 C CA . THR A 1 97 ? -1.295 -4.522 4.211 1.00 87.75 97 THR A CA 1
ATOM 683 C C . THR A 1 97 ? -2.728 -4.699 4.717 1.00 87.75 97 THR A C 1
ATOM 685 O O . THR A 1 97 ? -3.050 -4.338 5.852 1.00 87.75 97 THR A O 1
ATOM 688 N N . THR A 1 98 ? -3.586 -5.328 3.913 1.00 86.31 98 THR A N 1
ATOM 689 C CA . THR A 1 98 ? -4.975 -5.634 4.278 1.00 86.31 98 THR A CA 1
ATOM 690 C C . THR A 1 98 ? -5.047 -6.639 5.430 1.00 86.31 98 THR A C 1
ATOM 692 O O . THR A 1 98 ? -5.820 -6.459 6.377 1.00 86.31 98 THR A O 1
ATOM 695 N N . ALA A 1 99 ? -4.209 -7.678 5.410 1.00 86.81 99 ALA A N 1
ATOM 696 C CA . ALA A 1 99 ? -4.118 -8.646 6.498 1.00 86.81 99 ALA A CA 1
ATOM 697 C C . ALA A 1 99 ? -3.629 -7.999 7.805 1.00 86.81 99 ALA A C 1
ATOM 699 O O . ALA A 1 99 ? -4.131 -8.316 8.889 1.00 86.81 99 ALA A O 1
ATOM 700 N N . ALA A 1 100 ? -2.674 -7.069 7.728 1.00 86.38 100 ALA A N 1
ATOM 701 C CA . ALA A 1 100 ? -2.224 -6.301 8.884 1.00 86.38 100 ALA A CA 1
ATOM 702 C C . ALA A 1 100 ? -3.324 -5.386 9.440 1.00 86.38 100 ALA A C 1
ATOM 704 O O . ALA A 1 100 ? -3.543 -5.365 10.651 1.00 86.38 100 ALA A O 1
ATOM 705 N N . TRP A 1 101 ? -4.078 -4.708 8.573 1.00 84.81 101 TRP A N 1
ATOM 706 C CA . TRP A 1 101 ? -5.241 -3.916 8.973 1.00 84.81 101 TRP A CA 1
ATOM 707 C C . TRP A 1 101 ? -6.292 -4.758 9.716 1.00 84.81 101 TRP A C 1
ATOM 709 O O . TRP A 1 101 ? -6.765 -4.362 10.780 1.00 84.81 101 TRP A O 1
ATOM 719 N N . LEU A 1 102 ? -6.609 -5.961 9.219 1.00 83.94 102 LEU A N 1
ATOM 720 C CA . LEU A 1 102 ? -7.537 -6.888 9.882 1.00 83.94 102 LEU A CA 1
ATOM 721 C C . LEU A 1 102 ? -7.039 -7.363 11.256 1.00 83.94 102 LEU A C 1
ATOM 723 O O . LEU A 1 102 ? -7.853 -7.616 12.146 1.00 83.94 102 LEU A O 1
ATOM 727 N N . ARG A 1 103 ? -5.722 -7.529 11.437 1.00 84.75 103 ARG A N 1
ATOM 728 C CA . ARG A 1 103 ? -5.113 -7.840 12.744 1.00 84.75 103 ARG A CA 1
ATOM 729 C C . ARG A 1 103 ? -5.284 -6.664 13.705 1.00 84.75 103 ARG A C 1
ATOM 731 O O . ARG A 1 103 ? -5.922 -6.834 14.739 1.00 84.75 103 ARG A O 1
ATOM 738 N N . LEU A 1 104 ? -4.860 -5.468 13.294 1.00 82.25 104 LEU A N 1
ATOM 739 C CA . LEU A 1 104 ? -4.980 -4.244 14.092 1.00 82.25 104 LEU A CA 1
ATOM 740 C C . LEU A 1 104 ? -6.429 -3.952 14.500 1.00 82.25 104 LEU A C 1
ATOM 742 O O . LEU A 1 104 ? -6.688 -3.629 15.651 1.00 82.25 104 LEU A O 1
ATOM 746 N N . ARG A 1 105 ? -7.394 -4.139 13.593 1.00 77.88 105 ARG A N 1
ATOM 747 C CA . ARG A 1 105 ? -8.824 -3.984 13.902 1.00 77.88 105 ARG A CA 1
ATOM 748 C C . ARG A 1 105 ? -9.360 -4.975 14.934 1.00 77.88 105 ARG A C 1
ATOM 750 O O . ARG A 1 105 ? -10.334 -4.660 15.605 1.00 77.88 105 ARG A O 1
ATOM 757 N N . ARG A 1 106 ? -8.820 -6.196 14.995 1.00 78.25 106 ARG A N 1
ATOM 758 C CA . ARG A 1 106 ? -9.244 -7.202 15.985 1.00 78.25 106 ARG A CA 1
ATOM 759 C C . ARG A 1 106 ? -8.656 -6.918 17.362 1.00 78.25 106 ARG A C 1
ATOM 761 O O . ARG A 1 106 ? -9.286 -7.248 18.357 1.00 78.25 106 ARG A O 1
ATOM 768 N N . GLU A 1 107 ? -7.455 -6.353 17.391 1.00 77.00 107 GLU A N 1
ATOM 769 C CA . GLU A 1 107 ? -6.706 -6.041 18.611 1.00 77.00 107 GLU A CA 1
ATOM 770 C C . GLU A 1 107 ? -7.104 -4.686 19.210 1.00 77.00 107 GLU A C 1
ATOM 772 O O . GLU A 1 107 ? -7.044 -4.506 20.423 1.00 77.00 107 GLU A O 1
ATOM 777 N N . ALA A 1 108 ? -7.548 -3.742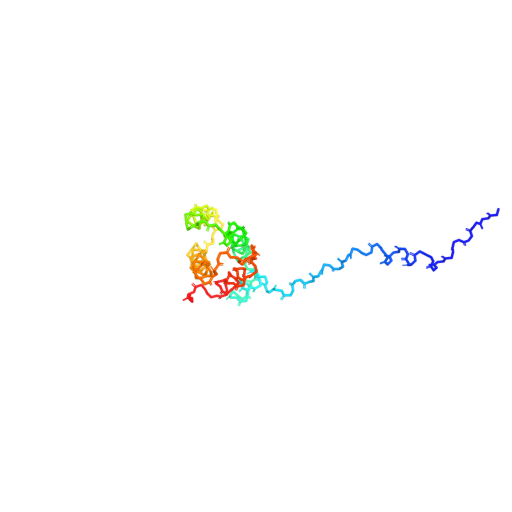 18.379 1.00 65.81 108 ALA A N 1
ATOM 778 C CA . ALA A 1 108 ? -8.104 -2.479 18.832 1.00 65.81 108 ALA A CA 1
ATOM 779 C C . ALA A 1 108 ? -9.532 -2.685 19.376 1.00 65.81 108 ALA A C 1
ATOM 781 O O . ALA A 1 108 ? -10.473 -2.914 18.615 1.00 65.81 108 ALA A O 1
ATOM 782 N N . GLU A 1 109 ? -9.722 -2.541 20.694 1.00 53.03 109 GLU A N 1
ATOM 783 C CA . GLU A 1 109 ? -11.025 -2.132 21.246 1.00 53.03 109 GLU A CA 1
ATOM 784 C C . GLU A 1 109 ? -11.515 -0.862 20.510 1.00 53.03 109 GLU A C 1
ATOM 786 O O . GLU A 1 109 ? -10.686 -0.105 19.994 1.00 53.03 109 GLU A O 1
ATOM 791 N N . PRO A 1 110 ? -12.834 -0.583 20.440 1.00 48.19 110 PRO A N 1
ATOM 792 C CA . PRO A 1 110 ? -13.425 0.430 19.549 1.00 48.19 110 PRO A CA 1
ATOM 793 C C . PRO A 1 110 ? -13.079 1.907 19.868 1.00 48.19 110 PRO A C 1
ATOM 795 O O . PRO A 1 110 ? -13.846 2.803 19.529 1.00 48.19 110 PRO A O 1
ATOM 798 N N . ALA A 1 111 ? -11.937 2.196 20.498 1.00 46.03 111 ALA A N 1
ATOM 799 C CA . ALA A 1 111 ? -11.551 3.516 20.989 1.00 46.03 111 ALA A CA 1
ATOM 800 C C . ALA A 1 111 ? -10.135 3.993 20.594 1.00 46.03 111 ALA A C 1
ATOM 802 O O . ALA A 1 111 ? -9.694 5.024 21.096 1.00 46.03 111 ALA A O 1
ATOM 803 N N . ALA A 1 112 ? -9.405 3.317 19.700 1.00 49.06 112 ALA A N 1
ATOM 804 C CA . ALA A 1 112 ? -8.061 3.765 19.303 1.00 49.06 112 ALA A CA 1
ATOM 805 C C . ALA A 1 112 ? -8.094 4.856 18.209 1.00 49.06 112 ALA A C 1
ATOM 807 O O . ALA A 1 112 ? -7.745 4.613 17.058 1.00 49.06 112 ALA A O 1
ATOM 808 N N . ASP A 1 113 ? -8.573 6.043 18.586 1.00 53.12 113 ASP A N 1
ATOM 809 C CA . ASP A 1 113 ? -8.203 7.377 18.081 1.00 53.12 113 ASP A CA 1
ATOM 810 C C . ASP A 1 113 ? -7.710 7.473 16.621 1.00 53.12 113 ASP A C 1
ATOM 812 O O . ASP A 1 113 ? -6.618 7.966 16.385 1.00 53.12 113 ASP A O 1
ATOM 816 N N . GLY A 1 114 ? -8.451 6.938 15.638 1.00 53.59 114 GLY A N 1
ATOM 817 C CA . GLY A 1 114 ? -8.264 7.168 14.191 1.00 53.59 114 GLY A CA 1
ATOM 818 C C . GLY A 1 114 ? -6.833 7.093 13.625 1.00 53.59 114 GLY A C 1
ATOM 819 O O . GLY A 1 114 ? -6.579 7.633 12.547 1.00 53.59 114 GLY A O 1
ATOM 820 N N . THR A 1 115 ? -5.880 6.483 14.331 1.00 60.66 115 THR A N 1
ATOM 821 C CA . THR A 1 115 ? -4.455 6.717 14.088 1.00 60.66 115 THR A CA 1
ATOM 822 C C . THR A 1 115 ? -3.985 5.811 12.966 1.00 60.66 115 THR A C 1
ATOM 824 O O . THR A 1 115 ? -3.921 4.595 13.087 1.00 60.66 115 THR A O 1
ATOM 827 N N . VAL A 1 116 ? -3.628 6.420 11.837 1.00 69.38 116 VAL A N 1
ATOM 828 C CA . VAL A 1 116 ? -3.131 5.717 10.641 1.00 69.38 116 VAL A CA 1
ATOM 829 C C . VAL A 1 116 ? -1.694 5.201 10.843 1.00 69.38 116 VAL A C 1
ATOM 831 O O . VAL A 1 116 ? -1.228 4.342 10.104 1.00 69.38 116 VAL A O 1
ATOM 834 N N . ALA A 1 117 ? -0.988 5.672 11.876 1.00 76.44 117 ALA A N 1
ATOM 835 C CA . ALA A 1 117 ? 0.409 5.338 12.163 1.00 76.44 117 ALA A CA 1
ATOM 836 C C . ALA A 1 117 ? 0.720 3.824 12.274 1.00 76.44 117 ALA A C 1
ATOM 838 O O . ALA A 1 117 ? 1.633 3.376 11.575 1.00 76.44 117 ALA A O 1
ATOM 839 N N . PRO A 1 118 ? 0.004 3.005 13.076 1.00 80.81 118 PRO A N 1
ATOM 840 C CA . PRO A 1 118 ? 0.256 1.561 13.149 1.00 80.81 118 PRO A CA 1
ATOM 841 C C . PRO A 1 118 ? -0.006 0.840 11.822 1.00 80.81 118 PRO A C 1
ATOM 843 O O . PRO A 1 118 ? 0.725 -0.091 11.476 1.00 80.81 118 PRO A O 1
ATOM 846 N N . LEU A 1 119 ? -1.004 1.288 11.054 1.00 83.12 119 LEU A N 1
ATOM 847 C CA . LEU A 1 119 ? -1.274 0.740 9.728 1.00 83.12 119 LEU A CA 1
ATOM 848 C C . LEU A 1 119 ? -0.174 1.120 8.732 1.00 83.12 119 LEU A C 1
ATOM 850 O O . LEU A 1 119 ? 0.300 0.261 7.996 1.00 83.12 119 LEU A O 1
ATOM 854 N N . TYR A 1 120 ? 0.280 2.373 8.750 1.00 84.88 120 TYR A N 1
ATOM 855 C CA . TYR A 1 120 ? 1.386 2.839 7.915 1.00 84.88 120 TYR A CA 1
ATOM 856 C C . TYR A 1 120 ? 2.666 2.048 8.206 1.00 84.88 120 TYR A C 1
ATOM 858 O O . TYR A 1 120 ? 3.301 1.535 7.292 1.00 84.88 120 TYR A O 1
ATOM 866 N N . ALA A 1 121 ? 2.999 1.838 9.482 1.00 85.62 121 ALA A N 1
ATOM 867 C CA . ALA A 1 121 ? 4.143 1.017 9.877 1.00 85.62 121 ALA A CA 1
ATOM 868 C C . ALA A 1 121 ? 4.006 -0.458 9.453 1.00 85.62 121 ALA A C 1
ATOM 870 O O . ALA A 1 121 ? 5.004 -1.148 9.241 1.00 85.62 121 ALA A O 1
ATOM 871 N N . ALA A 1 122 ? 2.784 -0.984 9.356 1.00 86.88 122 ALA A N 1
ATOM 872 C CA . ALA A 1 122 ? 2.555 -2.309 8.793 1.00 86.88 122 ALA A CA 1
ATOM 873 C C . ALA A 1 122 ? 2.732 -2.327 7.269 1.00 86.88 122 ALA A C 1
ATOM 875 O O . ALA A 1 122 ? 3.393 -3.224 6.759 1.00 86.88 122 ALA A O 1
ATOM 876 N N . ALA A 1 123 ? 2.224 -1.317 6.563 1.00 87.38 123 ALA A N 1
ATOM 877 C CA . ALA A 1 123 ? 2.399 -1.186 5.121 1.00 87.38 123 ALA A CA 1
ATOM 878 C C . ALA A 1 123 ? 3.880 -1.071 4.734 1.00 87.38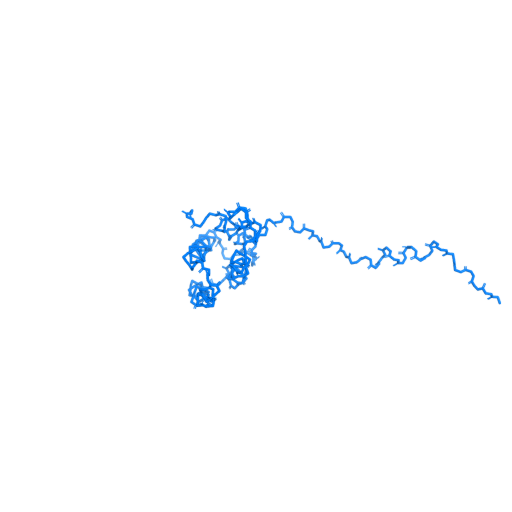 123 ALA A C 1
ATOM 880 O O . ALA A 1 123 ? 4.317 -1.744 3.810 1.00 87.38 123 ALA A O 1
ATOM 881 N N . VAL A 1 124 ? 4.676 -0.300 5.485 1.00 88.25 124 VAL A N 1
ATOM 882 C CA . VAL A 1 124 ? 6.136 -0.208 5.293 1.00 88.25 124 VAL A CA 1
ATOM 883 C C . VAL A 1 124 ? 6.807 -1.579 5.427 1.00 88.25 124 VAL A C 1
ATOM 885 O O . VAL A 1 124 ? 7.660 -1.930 4.616 1.00 88.25 124 VAL A O 1
ATOM 888 N N . ARG A 1 125 ? 6.397 -2.391 6.412 1.00 87.94 125 ARG A N 1
ATOM 889 C CA . ARG A 1 125 ? 6.905 -3.765 6.567 1.00 87.94 125 ARG A CA 1
ATOM 890 C C . ARG A 1 125 ? 6.501 -4.658 5.397 1.00 87.94 125 ARG A C 1
ATOM 892 O O . ARG A 1 125 ? 7.354 -5.357 4.871 1.00 87.94 125 ARG A O 1
ATOM 899 N N . CYS A 1 126 ? 5.245 -4.583 4.961 1.00 88.31 126 CYS A N 1
ATOM 900 C CA . CYS A 1 126 ? 4.756 -5.316 3.792 1.00 88.31 126 CYS A CA 1
ATOM 901 C C . CYS A 1 126 ? 5.457 -4.899 2.493 1.00 88.31 126 CYS A C 1
ATOM 903 O O . CYS A 1 126 ? 5.636 -5.717 1.601 1.00 88.31 126 CYS A O 1
ATOM 905 N N . ALA A 1 127 ? 5.859 -3.635 2.376 1.00 86.56 127 ALA A N 1
ATOM 906 C CA . ALA A 1 127 ? 6.601 -3.139 1.226 1.00 86.56 127 ALA A CA 1
ATOM 907 C C . ALA A 1 127 ? 8.051 -3.651 1.203 1.00 86.56 127 ALA A C 1
ATOM 909 O O . ALA A 1 127 ? 8.579 -3.962 0.137 1.00 86.56 127 ALA A O 1
ATOM 910 N N . ALA A 1 128 ? 8.675 -3.785 2.377 1.00 86.56 128 ALA A N 1
ATOM 911 C CA . ALA A 1 128 ? 9.995 -4.396 2.518 1.00 86.56 128 ALA A CA 1
ATOM 912 C C . ALA A 1 128 ? 9.963 -5.920 2.295 1.00 86.56 128 ALA A C 1
ATOM 914 O O . ALA A 1 128 ? 10.860 -6.465 1.653 1.00 86.56 128 ALA A O 1
ATOM 915 N N . ASP A 1 129 ? 8.931 -6.602 2.798 1.00 84.50 129 ASP A N 1
ATOM 916 C CA . ASP A 1 129 ? 8.747 -8.046 2.656 1.00 84.50 129 ASP A CA 1
ATOM 917 C C . ASP A 1 129 ? 7.248 -8.420 2.642 1.00 84.50 129 ASP A C 1
ATOM 919 O O . ASP A 1 129 ? 6.613 -8.526 3.697 1.00 84.50 129 ASP A O 1
ATOM 923 N N . PRO A 1 130 ? 6.654 -8.610 1.449 1.00 75.00 130 PRO A N 1
ATOM 924 C CA . PRO A 1 130 ? 5.229 -8.903 1.321 1.00 75.00 130 PRO A CA 1
ATOM 925 C C . PRO A 1 130 ? 4.860 -10.366 1.634 1.00 75.00 130 PRO A C 1
ATOM 927 O O . PRO A 1 130 ? 3.677 -10.697 1.613 1.00 75.00 130 PRO A O 1
ATOM 930 N N . GLY A 1 131 ? 5.835 -11.241 1.926 1.00 73.56 131 GLY A N 1
ATOM 931 C CA . GLY A 1 131 ? 5.617 -12.664 2.225 1.00 73.56 131 GLY A CA 1
ATOM 932 C C . GLY A 1 131 ? 5.423 -13.014 3.710 1.00 73.56 131 GLY A C 1
ATOM 933 O O . GLY A 1 131 ? 5.345 -14.202 4.032 1.00 73.56 131 GLY A O 1
ATOM 934 N N . LEU A 1 132 ? 5.382 -12.013 4.600 1.00 58.03 132 LEU A N 1
ATOM 935 C CA . LEU A 1 132 ? 5.321 -12.146 6.070 1.00 58.03 132 LEU A CA 1
ATOM 936 C C . LEU A 1 132 ? 3.922 -12.378 6.673 1.00 58.03 132 LEU A C 1
ATOM 938 O O . LEU A 1 132 ? 2.946 -11.687 6.299 1.00 58.03 132 LEU A O 1
#

Radius of gyration: 21.33 Å; chains: 1; bounding box: 37×76×40 Å

Organism: NCBI:txid414052

Sequence (132 aa):
MPFRLTPAATVVALLLLAPPAAAQDDRPSLGDALAARDGEASTCGLVAAGILEQAVASLRLDATAAQAGLVLAQAPFGAYRDLGCNVDLLRDMLDCTTAAWLRLRREAEPAADGTVAPLYAAAVRCAADPGL

Secondary structure (DSSP, 8-state):
------HHHHHHHHHTTS--------SPPHHHHHHHHHSS--HHHHHHHHHHHHHHHH--TTS-HHHHHHHHHHS-HHHHHHTT--HHHHHHHHHHHHHHHHHHHHHS-TTSTT--HHHHHHHHHHHH-TT-

Foldseek 3Di:
DDDDDDPVVVVVVVVVPPDPPPPPPPPQQQQNLLCVQVVHSDPLSVVLSVLLVVLLVQLFLLDDLVSLVVSLVPRPLVVSVVVVHDSVLSNLLSVQLSVQSVVSSVVDDPDPDRDSVSSRSSSSVCSNPSPD